Protein AF-A0A0T0M7P6-F1 (afdb_monomer)

Radius of gyration: 22.91 Å; Cα contacts (8 Å, |Δi|>4): 204; chains: 1; bounding box: 50×73×46 Å

Sequence (122 aa):
MKNFKVILILATVITCFALFAFTPVPNNFIDIYKSADYTISSRRESSNSAWIKWVYLTKKLKDKKGRFITVGGKQNLQLWDCDCSSKNYNIKNWIEYGRNGKAILSSQIPIYNQPVIPESVG

Mean predicted aligned error: 12.19 Å

Solvent-accessible surface area (backbone atoms on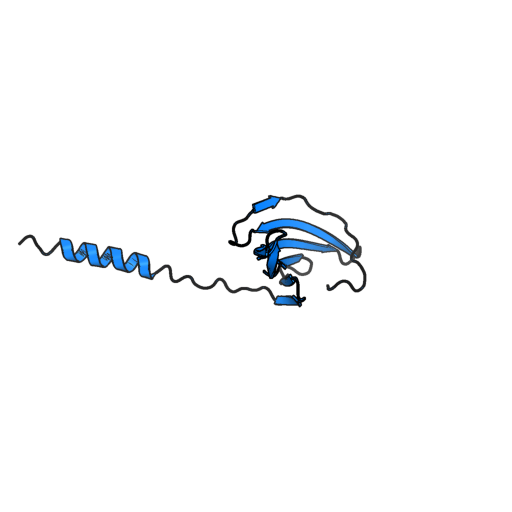ly — not comparable to full-atom values): 7178 Å² total; per-residue (Å²): 144,82,75,73,69,66,60,62,56,56,60,60,59,60,58,65,68,68,69,70,63,80,71,77,74,80,75,74,56,46,79,78,46,77,58,98,56,33,37,35,26,40,28,80,76,53,100,47,30,30,38,40,36,40,39,33,46,69,46,80,45,65,47,101,84,70,47,81,42,80,44,66,32,35,32,38,42,31,34,38,41,47,41,80,90,79,45,25,33,29,32,66,34,39,35,35,24,38,65,85,70,46,76,77,44,79,43,74,72,57,49,67,76,40,72,63,60,84,91,54,96,124

Foldseek 3Di:
DPPPVVVVVVVVVVVVVVPPPPPPPPPQWAFQDDDPFWTWTWHDPDPFKIKIKIFGDWDWDQDPVRDTDIDGQKMKIWIKGADPVLQFIKTQWIFIADNVRHTPDTDRPMRPGHHDDPPDRD

pLDDT: mean 78.14, std 17.49, range [44.38, 96.12]

Nearest PDB structures (foldseek):
  1n5b-assembly1_A  TM=3.816E-01  e=2.111E+00  Yersinia enterocolitica
  3epu-assembly1_A  TM=4.451E-01  e=2.614E+00  Salmonella enterica subsp. enterica serovar Typhimurium

Structure (mmCIF, N/CA/C/O backbone):
data_AF-A0A0T0M7P6-F1
#
_entry.id   AF-A0A0T0M7P6-F1
#
loop_
_atom_site.group_PDB
_atom_site.id
_atom_site.type_symbol
_atom_site.label_atom_id
_atom_site.label_alt_id
_atom_site.label_comp_id
_atom_site.label_asym_id
_atom_site.label_entity_id
_atom_site.label_seq_id
_atom_site.pdbx_PDB_ins_code
_atom_site.Cartn_x
_atom_site.Cartn_y
_atom_site.Cartn_z
_atom_site.occupancy
_atom_site.B_iso_or_equiv
_atom_site.auth_seq_id
_atom_site.auth_comp_id
_atom_site.auth_asym_id
_atom_site.auth_atom_id
_atom_site.pdbx_PDB_model_num
ATOM 1 N N . MET A 1 1 ? -33.331 58.324 -3.190 1.00 48.91 1 MET A N 1
ATOM 2 C CA . MET A 1 1 ? -32.440 57.452 -3.996 1.00 48.91 1 MET A CA 1
ATOM 3 C C . MET A 1 1 ? -31.282 56.911 -3.142 1.00 48.91 1 MET A C 1
ATOM 5 O O . MET A 1 1 ? -30.173 57.415 -3.244 1.00 48.91 1 MET A O 1
ATOM 9 N N . LYS A 1 2 ? -31.511 55.926 -2.255 1.00 51.31 2 LYS A N 1
ATOM 10 C CA . LYS A 1 2 ? -30.438 55.322 -1.422 1.00 51.31 2 LYS A CA 1
ATOM 11 C C . LYS A 1 2 ? -30.459 53.783 -1.337 1.00 51.31 2 LYS A C 1
ATOM 13 O O . LYS A 1 2 ? -29.516 53.208 -0.813 1.00 51.31 2 LYS A O 1
ATOM 18 N N . ASN A 1 3 ? -31.444 53.105 -1.937 1.00 51.09 3 ASN A N 1
ATOM 19 C CA . ASN A 1 3 ? -31.671 51.668 -1.696 1.00 51.09 3 ASN A CA 1
ATOM 20 C C . ASN A 1 3 ? -31.227 50.742 -2.845 1.00 51.09 3 ASN A C 1
ATOM 22 O O . ASN A 1 3 ? -31.376 49.532 -2.741 1.00 51.09 3 ASN A O 1
ATOM 26 N N . PHE A 1 4 ? -30.663 51.279 -3.934 1.00 47.00 4 PHE A N 1
ATOM 27 C CA . PHE A 1 4 ? -30.349 50.480 -5.130 1.00 47.00 4 PHE A CA 1
ATOM 28 C C . PHE A 1 4 ? -28.934 49.869 -5.131 1.00 47.00 4 PHE A C 1
ATOM 30 O O . PHE A 1 4 ? -28.683 48.898 -5.835 1.00 47.00 4 PHE A O 1
ATOM 37 N N . LYS A 1 5 ? -27.999 50.393 -4.322 1.00 46.38 5 LYS A N 1
ATOM 38 C CA . LYS A 1 5 ? -26.604 49.905 -4.294 1.00 46.38 5 LYS A CA 1
ATOM 39 C C . LYS A 1 5 ? -26.393 48.648 -3.440 1.00 46.38 5 LYS A C 1
ATOM 41 O O . LYS A 1 5 ? -25.443 47.917 -3.683 1.00 46.38 5 LYS A O 1
ATOM 46 N N . VAL A 1 6 ? -27.267 48.380 -2.468 1.00 50.56 6 VAL A N 1
ATOM 47 C CA . VAL A 1 6 ? -27.094 47.256 -1.523 1.00 50.56 6 VAL A CA 1
ATOM 48 C C . VAL A 1 6 ? -27.476 45.912 -2.158 1.00 50.56 6 VAL A C 1
ATOM 50 O O . VAL A 1 6 ? -26.867 44.890 -1.860 1.00 50.56 6 VAL A O 1
ATOM 53 N N . ILE A 1 7 ? -28.421 45.912 -3.102 1.00 50.19 7 ILE A N 1
ATOM 54 C CA . ILE A 1 7 ? -28.922 44.688 -3.750 1.00 50.19 7 ILE A CA 1
ATOM 55 C C . ILE A 1 7 ? -27.893 44.109 -4.737 1.00 50.19 7 ILE A C 1
ATOM 57 O O . ILE A 1 7 ? -27.760 42.893 -4.849 1.00 50.19 7 ILE A O 1
ATOM 61 N N . LEU A 1 8 ? -27.100 44.963 -5.396 1.00 44.44 8 LEU A N 1
ATOM 62 C CA . LEU A 1 8 ? -26.117 44.519 -6.391 1.00 44.44 8 LEU A CA 1
ATOM 63 C C . LEU A 1 8 ? -24.912 43.785 -5.770 1.00 44.44 8 LEU A C 1
ATOM 65 O O . LEU A 1 8 ? -24.303 42.948 -6.427 1.00 44.44 8 LEU A O 1
ATOM 69 N N . ILE A 1 9 ? -24.579 44.080 -4.507 1.00 51.38 9 ILE A N 1
ATOM 70 C CA . ILE A 1 9 ? -23.443 43.465 -3.799 1.00 51.38 9 ILE A CA 1
ATOM 71 C C . ILE A 1 9 ? -23.826 42.083 -3.245 1.00 51.38 9 ILE A C 1
ATOM 73 O O . ILE A 1 9 ? -22.993 41.181 -3.209 1.00 51.38 9 ILE A O 1
ATOM 77 N N . LEU A 1 10 ? -25.094 41.864 -2.875 1.00 45.69 10 LEU A N 1
ATOM 78 C CA . LEU A 1 10 ? -25.545 40.532 -2.452 1.00 45.69 10 LEU A CA 1
ATOM 79 C C . LEU A 1 10 ? -25.528 39.521 -3.611 1.00 45.69 10 LEU A C 1
ATOM 81 O O . LEU A 1 10 ? -25.198 38.356 -3.403 1.00 45.69 10 LEU A O 1
ATOM 85 N N . ALA A 1 11 ? -25.835 39.962 -4.835 1.00 50.53 11 ALA A N 1
ATOM 86 C CA . ALA A 1 11 ? -25.871 39.089 -6.007 1.00 50.53 11 ALA A CA 1
ATOM 87 C C . ALA A 1 11 ? -24.476 38.621 -6.471 1.00 50.53 11 ALA A C 1
ATOM 89 O O . ALA A 1 11 ? -24.353 37.525 -7.013 1.00 50.53 11 ALA A O 1
ATOM 90 N N . THR A 1 12 ? -23.418 39.404 -6.234 1.00 49.00 12 THR A N 1
ATOM 91 C CA . THR A 1 12 ? -22.039 39.042 -6.614 1.00 49.00 12 THR A CA 1
ATOM 92 C C . THR A 1 12 ? -21.333 38.148 -5.597 1.00 49.00 12 THR A C 1
ATOM 94 O O . THR A 1 12 ? -20.431 37.402 -5.968 1.00 49.00 12 THR A O 1
ATOM 97 N N . VAL A 1 13 ? -21.746 38.159 -4.326 1.00 47.38 13 VAL A N 1
ATOM 98 C CA . VAL A 1 13 ? -21.160 37.272 -3.302 1.00 47.38 13 VAL A CA 1
ATOM 99 C C . VAL A 1 13 ? -21.744 35.855 -3.382 1.00 47.38 13 VAL A C 1
ATOM 101 O O . VAL A 1 13 ? -21.034 34.879 -3.140 1.00 47.38 13 VAL A O 1
ATOM 104 N N . ILE A 1 14 ? -23.009 35.713 -3.791 1.00 48.78 14 ILE A N 1
ATOM 105 C CA . ILE A 1 14 ? -23.685 34.406 -3.879 1.00 48.78 14 ILE A CA 1
ATOM 106 C C . ILE A 1 14 ? -23.188 33.576 -5.078 1.00 48.78 14 ILE A C 1
ATOM 108 O O . ILE A 1 14 ? -23.151 32.349 -5.005 1.00 48.78 14 ILE A O 1
ATOM 112 N N . THR A 1 15 ? -22.721 34.207 -6.157 1.00 48.84 15 THR A N 1
ATOM 113 C CA . THR A 1 15 ? -22.218 33.493 -7.345 1.00 48.84 15 THR A CA 1
ATOM 114 C C . THR A 1 15 ? -20.786 32.974 -7.206 1.00 48.84 15 THR A C 1
ATOM 116 O O . THR A 1 15 ? -20.404 32.065 -7.939 1.00 48.84 15 THR A O 1
ATOM 119 N N . CYS A 1 16 ? -20.004 33.462 -6.236 1.00 44.38 16 CYS A N 1
ATOM 120 C CA . CYS A 1 16 ? -18.639 32.970 -6.019 1.00 44.38 16 CYS A CA 1
ATOM 121 C C . CYS A 1 16 ? -18.608 31.613 -5.282 1.00 44.38 16 CYS A C 1
ATOM 123 O O . CYS A 1 16 ? -17.696 30.812 -5.479 1.00 44.38 16 CYS A O 1
ATOM 125 N N . PHE A 1 17 ? -19.640 31.298 -4.489 1.00 48.53 17 PHE A N 1
ATOM 126 C CA . PHE A 1 17 ? -19.743 30.013 -3.782 1.00 48.53 17 PHE A CA 1
ATOM 127 C C . PHE A 1 17 ? -20.294 28.864 -4.639 1.00 48.53 17 PHE A C 1
ATOM 129 O O . PHE A 1 17 ? -20.085 27.702 -4.298 1.00 48.53 17 PHE A O 1
ATOM 136 N N . ALA A 1 18 ? -20.956 29.158 -5.761 1.00 48.94 18 ALA A N 1
ATOM 137 C CA . ALA A 1 18 ? -21.540 28.136 -6.635 1.00 48.94 18 ALA A CA 1
ATOM 138 C C . ALA A 1 18 ? -20.546 27.531 -7.648 1.00 48.94 18 ALA A C 1
ATOM 140 O O . ALA A 1 18 ? -20.868 26.535 -8.292 1.00 48.94 18 ALA A O 1
ATOM 141 N N . LEU A 1 19 ? -19.344 28.105 -7.797 1.00 47.59 19 LEU A N 1
ATOM 142 C CA . LEU A 1 19 ? -18.358 27.667 -8.798 1.00 47.59 19 LEU A CA 1
ATOM 143 C C . LEU A 1 19 ? -17.278 26.722 -8.265 1.00 47.59 19 LEU A C 1
ATOM 145 O O . LEU A 1 19 ? -16.572 26.109 -9.060 1.00 47.59 19 LEU A O 1
ATOM 149 N N . PHE A 1 20 ? -17.206 26.494 -6.953 1.00 50.22 20 PHE A N 1
ATOM 150 C CA . PHE A 1 20 ? -16.486 25.337 -6.413 1.00 50.22 20 PHE A CA 1
ATOM 151 C C . PHE A 1 20 ? -17.406 24.114 -6.398 1.00 50.22 20 PHE A C 1
ATOM 153 O O . PHE A 1 20 ? -17.584 23.442 -5.383 1.00 50.22 20 PHE A O 1
ATOM 160 N N . ALA A 1 21 ? -18.008 23.816 -7.551 1.00 50.06 21 ALA A N 1
ATOM 161 C CA . ALA A 1 21 ? -18.452 22.463 -7.815 1.00 50.06 21 ALA A CA 1
ATOM 162 C C . ALA A 1 21 ? -17.196 21.592 -7.716 1.00 50.06 21 ALA A C 1
ATOM 164 O O . ALA A 1 21 ? -16.281 21.719 -8.529 1.00 50.06 21 ALA A O 1
ATOM 165 N N . PHE A 1 22 ? -17.123 20.778 -6.662 1.00 50.31 22 PHE A N 1
ATOM 166 C CA . PHE A 1 22 ? -16.126 19.731 -6.501 1.00 50.31 22 PHE A CA 1
ATOM 167 C C . PHE A 1 22 ? -16.238 18.818 -7.718 1.00 50.31 22 PHE A C 1
ATOM 169 O O . PHE A 1 22 ? -17.031 17.877 -7.718 1.00 50.31 22 PHE A O 1
ATOM 176 N N . THR A 1 23 ? -15.492 19.111 -8.782 1.00 49.78 23 THR A N 1
ATOM 177 C CA . THR A 1 23 ? -15.318 18.148 -9.855 1.00 49.78 23 THR A CA 1
ATOM 178 C C . THR A 1 23 ? -14.658 16.941 -9.194 1.00 49.78 23 THR A C 1
ATOM 180 O O . THR A 1 23 ? -13.597 17.084 -8.575 1.00 49.78 23 THR A O 1
ATOM 183 N N . PRO A 1 24 ? -15.309 15.764 -9.191 1.00 54.81 24 PRO A N 1
ATOM 184 C CA . PRO A 1 24 ? -14.684 14.583 -8.635 1.00 54.81 24 PRO A CA 1
ATOM 185 C C . PRO A 1 24 ? -13.411 14.359 -9.443 1.00 54.81 24 PRO A C 1
ATOM 187 O O . PRO A 1 24 ? -13.473 14.144 -10.653 1.00 54.81 24 PRO A O 1
ATOM 190 N N . VAL A 1 25 ? -12.253 14.484 -8.791 1.00 57.22 25 VAL A N 1
ATOM 191 C CA . VAL A 1 25 ? -10.972 14.180 -9.428 1.00 57.22 25 VAL A CA 1
ATOM 192 C C . VAL A 1 25 ? -11.084 12.736 -9.917 1.00 57.22 25 VAL A C 1
ATOM 194 O O . VAL A 1 25 ? -11.346 11.859 -9.085 1.00 57.22 25 VAL A O 1
ATOM 197 N N . PRO A 1 26 ? -10.967 12.471 -11.231 1.00 58.94 26 PRO A N 1
ATOM 198 C CA . PRO A 1 26 ? -11.144 11.129 -11.756 1.00 58.94 26 PRO A CA 1
ATOM 199 C C . PRO A 1 26 ? -10.155 10.194 -11.059 1.00 58.94 26 PRO A C 1
ATOM 201 O O . PRO A 1 26 ? -8.938 10.404 -11.065 1.00 58.94 26 PRO A O 1
ATOM 204 N N . ASN A 1 27 ? -10.700 9.192 -10.369 1.00 66.50 27 ASN A N 1
ATOM 205 C CA . ASN A 1 27 ? -9.903 8.222 -9.642 1.00 66.50 27 ASN A CA 1
ATOM 206 C C . ASN A 1 27 ? -9.340 7.218 -10.651 1.00 66.50 27 ASN A C 1
ATOM 208 O O . ASN A 1 27 ? -9.944 6.185 -10.905 1.00 66.50 27 ASN A O 1
ATOM 212 N N . ASN A 1 28 ? -8.181 7.534 -11.226 1.00 83.50 28 ASN A N 1
ATOM 213 C CA . ASN A 1 28 ? -7.507 6.700 -12.229 1.00 83.50 28 ASN A CA 1
ATOM 214 C C . ASN A 1 28 ? -6.850 5.433 -11.637 1.00 83.50 28 ASN A C 1
ATOM 216 O O . ASN A 1 28 ? -5.958 4.858 -12.256 1.00 83.50 28 ASN A O 1
ATOM 220 N N . PHE A 1 29 ? -7.226 5.030 -10.421 1.00 88.38 29 PHE A N 1
ATOM 221 C CA . PHE A 1 29 ? -6.743 3.806 -9.790 1.00 88.38 29 PHE A CA 1
ATOM 222 C C . PHE A 1 29 ? -7.646 2.627 -10.160 1.00 88.38 29 PHE A C 1
ATOM 224 O O . PHE A 1 29 ? -8.868 2.727 -10.075 1.00 88.38 29 PHE A O 1
ATOM 231 N N . ILE A 1 30 ? -7.030 1.504 -10.516 1.00 89.94 30 ILE A N 1
ATOM 232 C CA . ILE A 1 30 ? -7.692 0.238 -10.835 1.00 89.94 30 ILE A CA 1
ATOM 233 C C . ILE A 1 30 ? -7.458 -0.720 -9.667 1.00 89.94 30 ILE A C 1
ATOM 235 O O . ILE A 1 30 ? -6.316 -0.907 -9.252 1.00 89.94 30 ILE A O 1
ATOM 239 N N . ASP A 1 31 ? -8.513 -1.322 -9.123 1.00 91.19 31 ASP A N 1
ATOM 240 C CA . ASP A 1 31 ? -8.383 -2.330 -8.066 1.00 91.19 31 ASP A CA 1
ATOM 241 C C . ASP A 1 31 ? -7.715 -3.596 -8.622 1.00 91.19 31 ASP A C 1
ATOM 243 O O . ASP A 1 31 ? -8.204 -4.192 -9.580 1.00 91.19 31 ASP A O 1
ATOM 247 N N . ILE A 1 32 ? -6.604 -4.009 -8.009 1.00 90.31 32 ILE A N 1
ATOM 248 C CA . ILE A 1 32 ? -5.840 -5.207 -8.400 1.00 90.31 32 ILE A CA 1
ATOM 249 C C . ILE A 1 32 ? -6.007 -6.354 -7.404 1.00 90.31 32 ILE A C 1
ATOM 251 O O . ILE A 1 32 ? -5.828 -7.517 -7.754 1.00 90.31 32 ILE A O 1
ATOM 255 N N . TYR A 1 33 ? -6.369 -6.043 -6.158 1.00 90.75 33 TYR A N 1
ATOM 256 C CA . TYR A 1 33 ? -6.621 -7.046 -5.133 1.00 90.75 33 TYR A CA 1
ATOM 257 C C . TYR A 1 33 ? -7.610 -6.533 -4.092 1.00 90.75 33 TYR A C 1
ATOM 259 O O . TYR A 1 33 ? -7.571 -5.371 -3.681 1.00 90.75 33 TYR A O 1
ATOM 267 N N . LYS A 1 34 ? -8.477 -7.424 -3.611 1.00 92.06 34 LYS A N 1
ATOM 268 C CA . LYS A 1 34 ? -9.465 -7.108 -2.584 1.00 92.06 34 LYS A CA 1
ATOM 269 C C . LYS A 1 34 ? -9.609 -8.262 -1.605 1.00 92.06 34 LYS A C 1
ATOM 271 O O . LYS A 1 34 ? -9.827 -9.400 -2.005 1.00 92.06 34 LYS A O 1
ATOM 276 N N . SER A 1 35 ? -9.543 -7.941 -0.319 1.00 92.00 35 SER A N 1
ATOM 277 C CA . SER A 1 35 ? -9.795 -8.865 0.784 1.00 92.00 35 SER A CA 1
ATOM 278 C C . SER A 1 35 ? -10.839 -8.294 1.746 1.00 92.00 35 SER A C 1
ATOM 280 O O . SER A 1 35 ? -11.352 -7.186 1.568 1.00 92.00 35 SER A O 1
ATOM 282 N N . ALA A 1 36 ? -11.145 -9.048 2.803 1.00 89.69 36 ALA A N 1
ATOM 283 C CA . ALA A 1 36 ? -12.000 -8.579 3.890 1.00 89.69 36 ALA A CA 1
ATOM 284 C C . ALA A 1 36 ? -11.350 -7.469 4.740 1.00 89.69 36 ALA A C 1
ATOM 286 O O . ALA A 1 36 ? -12.040 -6.827 5.534 1.00 89.69 36 ALA A O 1
ATOM 287 N N . ASP A 1 37 ? -10.036 -7.266 4.630 1.00 90.75 37 ASP A N 1
ATOM 288 C CA . ASP A 1 37 ? -9.264 -6.340 5.466 1.00 90.75 37 ASP A CA 1
ATOM 289 C C . ASP A 1 37 ? -8.777 -5.113 4.705 1.00 90.75 37 ASP A C 1
ATOM 291 O O . ASP A 1 37 ? -8.640 -4.042 5.299 1.00 90.75 37 ASP A O 1
ATOM 295 N N . TYR A 1 38 ? -8.523 -5.238 3.404 1.00 92.25 38 TYR A N 1
ATOM 296 C CA . TYR A 1 38 ? -7.981 -4.148 2.607 1.00 92.25 38 TYR A CA 1
ATOM 297 C C . TYR A 1 38 ? -8.290 -4.288 1.115 1.00 92.25 38 TYR A C 1
ATOM 299 O O . TYR A 1 38 ? -8.669 -5.345 0.612 1.00 92.25 38 TYR A O 1
ATOM 307 N N . THR A 1 39 ? -8.121 -3.187 0.394 1.00 92.94 39 THR A N 1
ATOM 308 C CA . THR A 1 39 ? -8.116 -3.136 -1.072 1.00 92.94 39 THR A CA 1
ATOM 309 C C . THR A 1 39 ? -6.786 -2.557 -1.531 1.00 92.94 39 THR A C 1
ATOM 311 O O . THR A 1 39 ? -6.289 -1.610 -0.917 1.00 92.94 39 THR A O 1
ATOM 314 N N . ILE A 1 40 ? -6.210 -3.145 -2.576 1.00 92.88 40 ILE A N 1
ATOM 315 C CA . ILE A 1 40 ? -5.024 -2.638 -3.259 1.00 92.88 40 ILE A CA 1
ATOM 316 C C . ILE A 1 40 ? -5.459 -2.182 -4.645 1.00 92.88 40 ILE A C 1
ATOM 318 O O . ILE A 1 40 ? -6.051 -2.956 -5.400 1.00 92.88 40 ILE A O 1
ATOM 322 N N . SER A 1 41 ? -5.127 -0.944 -4.979 1.00 93.38 41 SER A N 1
ATOM 323 C CA . SER A 1 41 ? -5.382 -0.362 -6.291 1.00 93.38 41 SER A CA 1
ATOM 324 C C . SER A 1 41 ? -4.081 0.175 -6.880 1.00 93.38 41 SER A C 1
ATOM 326 O O . SER A 1 41 ? -3.226 0.667 -6.142 1.00 93.38 41 SER A O 1
ATOM 328 N N . SER A 1 42 ? -3.933 0.129 -8.200 1.00 92.25 42 SER A N 1
ATOM 329 C CA . SER A 1 42 ? -2.764 0.657 -8.900 1.00 92.25 42 SER A CA 1
ATOM 330 C C . SER A 1 42 ? -3.138 1.752 -9.896 1.00 92.25 42 SER A C 1
ATOM 332 O O . SER A 1 42 ? -4.210 1.734 -10.501 1.00 92.25 42 SER A O 1
ATOM 334 N N . ARG A 1 43 ? -2.244 2.725 -10.073 1.00 92.38 43 ARG A N 1
ATOM 335 C CA . ARG A 1 43 ? -2.288 3.699 -11.167 1.00 92.38 43 ARG A CA 1
ATOM 336 C C . ARG A 1 43 ? -0.923 3.731 -11.828 1.00 92.38 43 ARG A C 1
ATOM 338 O O . ARG A 1 43 ? 0.062 4.099 -11.191 1.00 92.38 43 ARG A O 1
ATOM 345 N N . ARG A 1 44 ? -0.862 3.350 -13.101 1.00 89.69 44 ARG A N 1
ATOM 346 C CA . ARG A 1 44 ? 0.381 3.383 -13.873 1.00 89.69 44 ARG A CA 1
ATOM 347 C C . ARG A 1 44 ? 0.812 4.833 -14.111 1.00 89.69 44 ARG A C 1
ATOM 349 O O . ARG A 1 44 ? -0.008 5.654 -14.507 1.00 89.69 44 ARG A O 1
ATOM 356 N N . GLU A 1 45 ? 2.091 5.116 -13.887 1.00 87.00 45 GLU A N 1
ATOM 357 C CA . GLU A 1 45 ? 2.716 6.410 -14.198 1.00 87.00 45 GLU A CA 1
ATOM 358 C C . GLU A 1 45 ? 3.626 6.305 -15.427 1.00 87.00 45 GLU A C 1
ATOM 360 O O . GLU A 1 45 ? 3.658 7.209 -16.256 1.00 87.00 45 GLU A O 1
ATOM 365 N N . SER A 1 46 ? 4.339 5.184 -15.581 1.00 86.12 46 SER A N 1
ATOM 366 C CA . SER A 1 46 ? 5.190 4.895 -16.742 1.00 86.12 46 SER A CA 1
ATOM 367 C C . SER A 1 46 ? 5.256 3.387 -17.026 1.00 86.12 46 SER A C 1
ATOM 369 O O . SER A 1 46 ? 4.513 2.609 -16.427 1.00 86.12 46 SER A O 1
ATOM 371 N N . SER A 1 47 ? 6.138 2.949 -17.934 1.00 82.19 47 SER A N 1
ATOM 372 C CA . SER A 1 47 ? 6.360 1.520 -18.210 1.00 82.19 47 SER A CA 1
ATOM 373 C C . SER A 1 47 ? 6.847 0.742 -16.985 1.00 82.19 47 SER A C 1
ATOM 375 O O . SER A 1 47 ? 6.518 -0.432 -16.848 1.00 82.19 47 SER A O 1
ATOM 377 N N . ASN A 1 48 ? 7.593 1.407 -16.100 1.00 86.94 48 ASN A N 1
ATOM 378 C CA . ASN A 1 48 ? 8.297 0.775 -14.985 1.00 86.94 48 ASN A CA 1
ATOM 379 C C . ASN A 1 48 ? 7.853 1.322 -13.623 1.00 86.94 48 ASN A C 1
ATOM 381 O O . ASN A 1 48 ? 8.333 0.855 -12.598 1.00 86.94 48 ASN A O 1
ATOM 385 N N . SER A 1 49 ? 6.939 2.297 -13.584 1.00 90.25 49 SER A N 1
ATOM 386 C CA . SER A 1 49 ? 6.505 2.920 -12.334 1.00 90.25 49 SER A CA 1
ATOM 387 C C . SER A 1 49 ? 4.990 3.022 -12.201 1.00 90.25 49 SER A C 1
ATOM 389 O O . SER A 1 49 ? 4.258 3.273 -13.166 1.00 90.25 49 SER A O 1
ATOM 391 N N . ALA A 1 50 ? 4.512 2.836 -10.972 1.00 92.06 50 ALA A N 1
ATOM 392 C CA . ALA A 1 50 ? 3.098 2.908 -10.637 1.00 92.06 50 ALA A CA 1
ATOM 393 C C . ALA A 1 50 ? 2.888 3.377 -9.196 1.00 92.06 50 ALA A C 1
ATOM 395 O O . ALA A 1 50 ? 3.653 3.046 -8.290 1.00 92.06 50 ALA A O 1
ATOM 396 N N . TRP A 1 51 ? 1.800 4.108 -8.972 1.00 93.12 51 TRP A N 1
ATOM 397 C CA . TRP A 1 51 ? 1.288 4.323 -7.628 1.00 93.12 51 TRP A CA 1
ATOM 398 C C . TRP A 1 51 ? 0.503 3.108 -7.170 1.00 93.12 51 T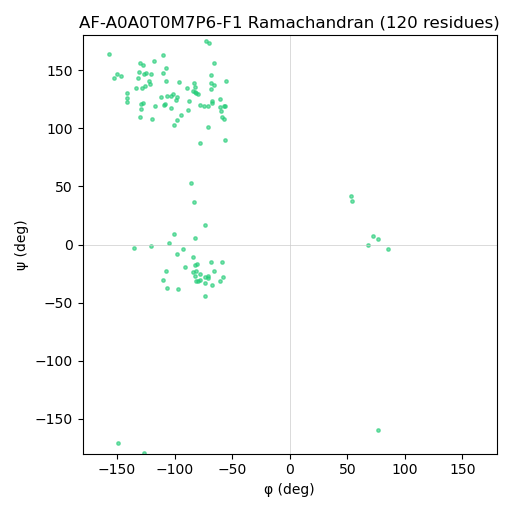RP A C 1
ATOM 400 O O . TRP A 1 51 ? -0.429 2.681 -7.848 1.00 93.12 51 TRP A O 1
ATOM 410 N N . ILE A 1 52 ? 0.830 2.616 -5.984 1.00 92.69 52 ILE A N 1
ATOM 411 C CA . ILE A 1 52 ? 0.116 1.555 -5.290 1.00 92.69 52 ILE A CA 1
ATOM 412 C C . ILE A 1 52 ? -0.599 2.172 -4.095 1.00 92.69 52 ILE A C 1
ATOM 414 O O . ILE A 1 52 ? 0.020 2.769 -3.211 1.00 92.69 52 ILE A O 1
ATOM 418 N N . LYS A 1 53 ? -1.921 2.039 -4.076 1.00 93.50 53 LYS A N 1
ATOM 419 C CA . LYS A 1 53 ? -2.787 2.527 -3.011 1.00 93.50 53 LYS A CA 1
ATOM 420 C C . LYS A 1 53 ? -3.326 1.351 -2.212 1.00 93.50 53 LYS A C 1
ATOM 422 O O . LYS A 1 53 ? -4.047 0.520 -2.749 1.00 93.50 53 LYS A O 1
ATOM 427 N N . TRP A 1 54 ? -3.046 1.335 -0.917 1.00 93.38 54 TRP A N 1
ATOM 428 C CA . TRP A 1 54 ? -3.649 0.415 0.038 1.00 93.38 54 TRP A CA 1
ATOM 429 C C . TRP A 1 54 ? -4.736 1.138 0.821 1.00 93.38 54 TRP A C 1
ATOM 431 O O . TRP A 1 54 ? -4.502 2.204 1.390 1.00 93.38 54 TRP A O 1
ATOM 441 N N . VAL A 1 55 ? -5.923 0.550 0.891 1.00 93.25 55 VAL A N 1
ATOM 442 C CA . VAL A 1 55 ? -7.039 1.052 1.695 1.00 93.25 55 VAL A CA 1
ATOM 443 C C . VAL A 1 55 ? -7.405 -0.009 2.715 1.00 93.25 55 VAL A C 1
ATOM 445 O O . VAL A 1 55 ? -7.982 -1.031 2.358 1.00 93.25 55 VAL A O 1
ATOM 448 N N . TYR A 1 56 ? -7.093 0.232 3.988 1.00 93.38 56 TYR A N 1
ATOM 449 C CA . TYR A 1 56 ? -7.483 -0.664 5.074 1.00 93.38 56 TYR A CA 1
ATOM 450 C C . TYR A 1 56 ? -8.956 -0.440 5.402 1.00 93.38 56 TYR A C 1
ATOM 452 O O . TYR A 1 56 ? -9.357 0.662 5.787 1.00 93.38 56 TYR A O 1
ATOM 460 N N . LEU A 1 57 ? -9.777 -1.476 5.266 1.00 92.81 57 LEU A N 1
ATOM 461 C CA . LEU A 1 57 ? -11.214 -1.377 5.468 1.00 92.81 57 LEU A CA 1
ATOM 462 C C . LEU A 1 57 ? -11.542 -1.118 6.939 1.00 92.81 57 LEU A C 1
ATOM 464 O O . LEU A 1 57 ? -10.857 -1.555 7.865 1.00 92.81 57 LEU A O 1
ATOM 468 N N . THR A 1 58 ? -12.602 -0.348 7.155 1.00 92.62 58 THR A N 1
ATOM 469 C CA . THR A 1 58 ? -13.042 0.006 8.501 1.00 92.62 58 THR A CA 1
ATOM 470 C C . THR A 1 58 ? -13.884 -1.123 9.088 1.00 92.62 58 THR A C 1
ATOM 472 O O . THR A 1 58 ? -14.824 -1.586 8.447 1.00 92.62 58 THR A O 1
ATOM 475 N N . LYS A 1 59 ? -13.587 -1.538 10.324 1.00 91.69 59 LYS A N 1
ATOM 476 C CA . LYS A 1 59 ? -14.336 -2.579 11.044 1.00 91.69 59 LYS A CA 1
ATOM 477 C C . LYS A 1 59 ? -14.780 -2.079 12.413 1.00 91.69 59 LYS A C 1
ATOM 479 O O . LYS A 1 59 ? -14.079 -1.298 13.056 1.00 91.69 59 LYS A O 1
ATOM 484 N N . LYS A 1 60 ? -15.945 -2.541 12.868 1.00 92.56 60 LYS A N 1
ATOM 485 C CA . LYS A 1 60 ? -16.435 -2.306 14.231 1.00 92.56 60 LYS A CA 1
ATOM 486 C C . LYS A 1 60 ? -16.146 -3.538 15.078 1.00 92.56 60 LYS A C 1
ATOM 488 O O . LYS A 1 60 ? -16.569 -4.631 14.722 1.00 92.56 60 LYS A O 1
ATOM 493 N N . LEU A 1 61 ? -15.440 -3.355 16.187 1.00 93.31 61 LEU A N 1
ATOM 494 C CA . LEU A 1 61 ? -15.091 -4.416 17.134 1.00 93.31 61 LEU A CA 1
ATOM 495 C C . LEU A 1 61 ? -15.509 -3.986 18.539 1.00 93.31 61 LEU A C 1
ATOM 497 O O . LEU A 1 61 ? -15.587 -2.790 18.813 1.00 93.31 61 LEU A O 1
ATOM 501 N N . LYS A 1 62 ? -15.777 -4.935 19.437 1.00 95.56 62 LYS A N 1
ATOM 502 C CA . LYS A 1 62 ? -15.974 -4.618 20.857 1.00 95.56 62 LYS A CA 1
ATOM 503 C C . LYS A 1 62 ? -14.620 -4.539 21.557 1.00 95.56 62 LYS A C 1
ATOM 505 O O . LYS A 1 62 ? -13.784 -5.420 21.379 1.00 95.56 62 LYS A O 1
ATOM 510 N N . ASP A 1 63 ? -14.402 -3.488 22.341 1.00 94.25 63 ASP A N 1
ATOM 511 C CA . ASP A 1 63 ? -13.254 -3.411 23.242 1.00 94.25 63 ASP A CA 1
ATOM 512 C C . ASP A 1 63 ? -13.431 -4.359 24.444 1.00 94.25 63 ASP A C 1
ATOM 514 O O . ASP A 1 63 ? -14.488 -4.963 24.643 1.00 94.25 63 ASP A O 1
ATOM 518 N N . LYS A 1 64 ? -12.401 -4.464 25.294 1.00 94.69 64 LYS A N 1
ATOM 519 C CA . LYS A 1 64 ? -12.452 -5.270 26.529 1.00 94.69 64 LYS A CA 1
ATOM 520 C C . LYS A 1 64 ? -13.565 -4.840 27.503 1.00 94.69 64 LYS A C 1
ATOM 522 O O . LYS A 1 64 ? -13.875 -5.582 28.424 1.00 94.69 64 LYS A O 1
ATOM 527 N N . LYS A 1 65 ? -14.152 -3.651 27.319 1.00 95.88 65 LYS A N 1
ATOM 528 C CA . LYS A 1 65 ? -15.256 -3.095 28.117 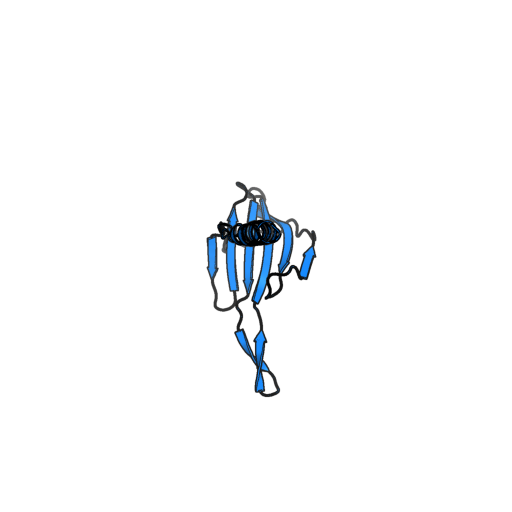1.00 95.88 65 LYS A CA 1
ATOM 529 C C . LYS A 1 65 ? -16.616 -3.260 27.417 1.00 95.88 65 LYS A C 1
ATOM 531 O O . LYS A 1 65 ? -17.601 -2.678 27.860 1.00 95.88 65 LYS A O 1
ATOM 536 N N . GLY A 1 66 ? -16.681 -4.009 26.313 1.00 95.31 66 GLY A N 1
ATOM 537 C CA . GLY A 1 66 ? -17.903 -4.258 25.546 1.00 95.31 66 GLY A CA 1
ATOM 538 C C . GLY A 1 66 ? -18.366 -3.093 24.663 1.00 95.31 66 GLY A C 1
ATOM 539 O O . GLY A 1 66 ? -19.419 -3.202 24.033 1.00 95.31 66 GLY A O 1
ATOM 540 N N . ARG A 1 67 ? -17.603 -1.995 24.576 1.00 96.12 67 ARG A N 1
ATOM 541 C CA . ARG A 1 67 ? -17.947 -0.815 23.768 1.00 96.12 67 ARG A CA 1
ATOM 542 C C . ARG A 1 67 ? -17.526 -1.031 22.323 1.00 96.12 67 ARG A C 1
ATOM 544 O O . ARG A 1 67 ? -16.429 -1.520 22.063 1.00 96.12 67 ARG A O 1
ATOM 551 N N . PHE A 1 68 ? -18.360 -0.617 21.372 1.00 95.44 68 PHE A N 1
ATOM 552 C CA . PHE A 1 68 ? -17.982 -0.654 19.962 1.00 95.44 68 PHE A CA 1
ATOM 553 C C . PHE A 1 68 ? -16.925 0.409 19.655 1.00 95.44 68 PHE A C 1
ATOM 555 O O . PHE A 1 68 ? -17.170 1.606 19.784 1.00 95.44 68 PHE A O 1
ATOM 562 N N . ILE A 1 69 ? -15.764 -0.042 19.197 1.00 92.50 69 ILE A N 1
ATOM 563 C CA . ILE A 1 69 ? -14.695 0.787 18.656 1.00 92.50 69 ILE A CA 1
ATOM 564 C C . ILE A 1 69 ? -14.586 0.557 17.155 1.00 92.50 69 ILE A C 1
ATOM 566 O O . ILE A 1 69 ? -14.849 -0.530 16.642 1.00 92.50 69 ILE A O 1
ATOM 570 N N . THR A 1 70 ? -14.197 1.604 16.438 1.00 90.25 70 THR A N 1
ATOM 571 C CA . THR A 1 70 ? -13.989 1.528 14.994 1.00 90.25 70 THR A CA 1
ATOM 572 C C . THR A 1 70 ? -12.494 1.472 14.714 1.00 90.25 70 THR A C 1
ATOM 574 O O . THR A 1 70 ? -11.781 2.433 15.010 1.00 90.25 70 THR A O 1
ATOM 577 N N . VAL A 1 71 ? -12.025 0.382 14.114 1.00 88.81 71 VAL A N 1
ATOM 578 C CA . VAL A 1 71 ? -10.623 0.153 13.727 1.00 88.81 71 VAL A CA 1
ATOM 579 C C . VAL A 1 71 ? -10.465 0.193 12.204 1.00 88.81 71 VAL A C 1
ATOM 581 O O . VAL A 1 71 ? -11.452 0.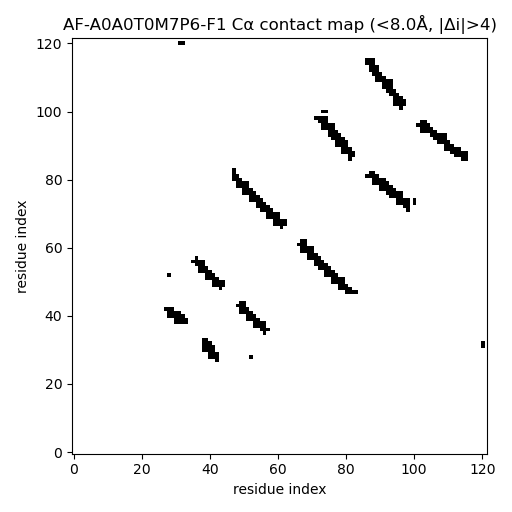119 11.475 1.00 88.81 71 VAL A O 1
ATOM 584 N N . GLY A 1 72 ? -9.234 0.348 11.712 1.00 87.38 72 GLY A N 1
ATOM 585 C CA . GLY A 1 72 ? -8.953 0.446 10.274 1.00 87.38 72 GLY A CA 1
ATOM 586 C C . GLY A 1 72 ? -9.302 1.814 9.675 1.00 87.38 72 GLY A C 1
ATOM 587 O O . GLY A 1 72 ? -9.392 2.818 10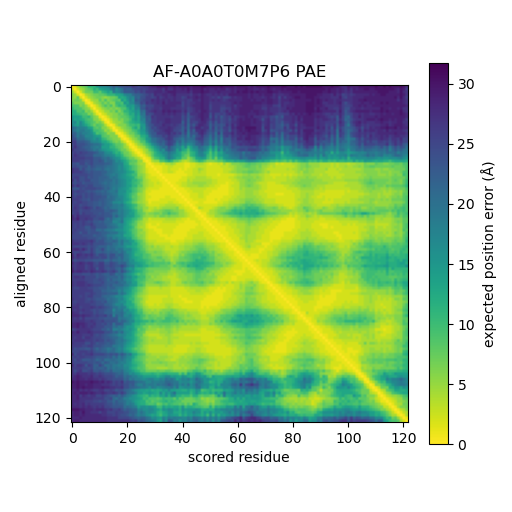.390 1.00 87.38 72 GLY A O 1
ATOM 588 N N . GLY A 1 73 ? -9.478 1.871 8.357 1.00 88.50 73 GLY A N 1
ATOM 589 C CA . GLY A 1 73 ? -9.763 3.097 7.602 1.00 88.50 73 GLY A CA 1
ATOM 590 C C . GLY A 1 73 ? -8.530 3.909 7.202 1.00 88.50 73 GLY A C 1
ATOM 591 O O . GLY A 1 73 ? -8.670 4.909 6.507 1.00 88.50 73 GLY A O 1
ATOM 592 N N . LYS A 1 74 ? -7.330 3.504 7.628 1.00 92.00 74 LYS A N 1
ATOM 593 C CA . LYS A 1 74 ? -6.075 4.106 7.165 1.00 92.00 74 LYS A CA 1
ATOM 594 C C . LYS A 1 74 ? -5.867 3.832 5.677 1.00 92.00 74 LYS A C 1
ATOM 596 O O . LYS A 1 74 ? -6.377 2.844 5.147 1.00 92.00 74 LYS A O 1
ATOM 601 N N . GLN A 1 75 ? -5.086 4.680 5.023 1.00 93.38 75 GLN A N 1
ATOM 602 C CA . GLN A 1 75 ? -4.687 4.475 3.635 1.00 93.38 75 GLN A CA 1
ATOM 603 C C . GLN A 1 75 ? -3.182 4.651 3.503 1.00 93.38 75 GLN A C 1
ATOM 605 O O . GLN A 1 75 ? -2.577 5.440 4.224 1.00 93.38 75 GLN A O 1
ATOM 610 N N . ASN A 1 76 ? -2.592 3.921 2.573 1.00 91.94 76 ASN A N 1
ATOM 611 C CA . ASN A 1 76 ? -1.188 4.024 2.234 1.00 91.94 76 ASN A CA 1
ATOM 612 C C . ASN A 1 76 ? -1.059 4.280 0.739 1.00 91.94 76 ASN A C 1
ATOM 614 O O . ASN A 1 76 ? -1.756 3.642 -0.047 1.00 91.94 76 ASN A O 1
ATOM 618 N N . LEU A 1 77 ? -0.192 5.202 0.353 1.00 92.12 77 LEU A N 1
ATOM 619 C CA . LEU A 1 77 ? 0.080 5.513 -1.036 1.00 92.12 77 LEU A CA 1
ATOM 620 C C . LEU A 1 77 ? 1.584 5.445 -1.278 1.00 92.12 77 LEU A C 1
ATOM 622 O O . LEU A 1 77 ? 2.352 6.160 -0.636 1.00 92.12 77 LEU A O 1
ATOM 626 N N . GLN A 1 78 ? 1.989 4.586 -2.208 1.00 92.31 78 GLN A N 1
ATOM 627 C CA . GLN A 1 78 ? 3.389 4.271 -2.465 1.00 92.31 78 GLN A CA 1
ATOM 628 C C . GLN A 1 78 ? 3.703 4.436 -3.941 1.00 92.31 78 GLN A C 1
ATOM 630 O O . GLN A 1 78 ? 2.948 3.946 -4.774 1.00 92.31 78 GLN A O 1
ATOM 635 N N . LEU A 1 79 ? 4.819 5.079 -4.275 1.00 91.62 79 LEU A N 1
ATOM 636 C CA . LEU A 1 79 ? 5.317 5.108 -5.650 1.00 91.62 79 LEU A CA 1
ATOM 637 C C . LEU A 1 79 ? 6.329 3.984 -5.827 1.00 91.62 79 LEU A C 1
ATOM 639 O O . LEU A 1 79 ? 7.409 4.041 -5.240 1.00 91.62 79 LEU A O 1
ATOM 643 N N . TRP A 1 80 ? 5.966 2.981 -6.616 1.00 90.50 80 TRP A N 1
ATOM 644 C CA . TRP A 1 80 ? 6.815 1.840 -6.929 1.00 90.50 80 TRP A CA 1
ATOM 645 C C . TRP A 1 80 ? 7.525 2.081 -8.257 1.00 90.50 80 TRP A C 1
ATOM 647 O O . TRP A 1 80 ? 6.932 2.607 -9.199 1.00 90.50 80 TRP A O 1
ATOM 657 N N . ASP A 1 81 ? 8.794 1.701 -8.306 1.00 91.00 81 ASP A N 1
ATOM 658 C CA . ASP A 1 81 ? 9.669 1.754 -9.471 1.00 91.00 81 ASP A CA 1
ATOM 659 C C . ASP A 1 81 ? 10.333 0.382 -9.625 1.00 91.00 81 ASP A C 1
ATOM 661 O O . ASP A 1 81 ? 11.128 -0.030 -8.776 1.00 91.00 81 ASP A O 1
ATOM 665 N N . CYS A 1 82 ? 9.933 -0.350 -10.657 1.00 87.31 82 CYS A N 1
ATOM 666 C CA . CYS A 1 82 ? 10.270 -1.747 -10.885 1.00 87.31 82 CYS A CA 1
ATOM 667 C C . CYS A 1 82 ? 11.359 -1.864 -11.953 1.00 87.31 82 CYS A C 1
ATOM 669 O O . CYS A 1 82 ? 11.211 -1.369 -13.070 1.00 87.31 82 CYS A O 1
ATOM 671 N N . ASP A 1 83 ? 12.425 -2.590 -11.637 1.00 85.56 83 ASP A N 1
ATOM 672 C CA . ASP A 1 83 ? 13.439 -2.997 -12.599 1.00 85.56 83 ASP A CA 1
ATOM 673 C C . ASP A 1 83 ? 13.203 -4.453 -13.013 1.00 85.56 83 ASP A C 1
ATOM 675 O O . ASP A 1 83 ? 13.532 -5.406 -12.301 1.00 85.56 83 ASP A O 1
ATOM 679 N N . CYS A 1 84 ? 12.636 -4.623 -14.206 1.00 79.44 84 CYS A N 1
ATOM 680 C CA . CYS A 1 84 ? 12.342 -5.933 -14.779 1.00 79.44 84 CYS A CA 1
ATOM 681 C C . CYS A 1 84 ? 13.604 -6.750 -15.100 1.00 79.44 84 CYS A C 1
ATOM 683 O O . CYS A 1 84 ? 13.515 -7.974 -15.183 1.00 79.44 84 CYS A O 1
ATOM 685 N N . SER A 1 85 ? 14.763 -6.105 -15.284 1.00 84.69 85 SER A N 1
ATOM 686 C CA . SER A 1 85 ? 16.011 -6.803 -15.616 1.00 84.69 85 SER A CA 1
ATOM 687 C C . SER A 1 85 ? 16.580 -7.541 -14.405 1.00 84.69 85 SER A C 1
ATOM 689 O O . SER A 1 85 ? 16.941 -8.714 -14.503 1.00 84.69 85 SER A O 1
ATOM 691 N N . SER A 1 86 ? 16.582 -6.881 -13.245 1.00 82.88 86 SER A N 1
ATOM 692 C CA . SER A 1 86 ? 17.062 -7.439 -11.980 1.00 82.88 86 SER A CA 1
ATOM 693 C C . SER A 1 86 ? 15.961 -8.090 -11.135 1.00 82.88 86 SER A C 1
ATOM 695 O O . SER A 1 86 ? 16.266 -8.691 -10.108 1.00 82.88 86 SER A O 1
ATOM 697 N N . LYS A 1 87 ? 14.694 -8.022 -11.578 1.00 83.62 87 LYS A N 1
ATOM 698 C CA . LYS A 1 87 ? 13.499 -8.495 -10.849 1.00 83.62 87 LYS A CA 1
ATOM 699 C C . LYS A 1 87 ? 13.385 -7.888 -9.449 1.00 83.62 87 LYS A C 1
ATOM 701 O O . LYS A 1 87 ? 12.955 -8.552 -8.505 1.00 83.62 87 LYS A O 1
ATOM 706 N N . ASN A 1 88 ? 13.753 -6.617 -9.333 1.00 86.88 88 ASN A N 1
ATOM 707 C CA . ASN A 1 88 ? 13.702 -5.867 -8.087 1.00 86.88 88 ASN A CA 1
ATOM 708 C C . ASN A 1 88 ? 12.752 -4.680 -8.211 1.00 86.88 88 ASN A C 1
ATOM 710 O O . ASN A 1 88 ? 12.487 -4.180 -9.304 1.00 86.88 88 ASN A O 1
ATOM 714 N N . TYR A 1 89 ? 12.266 -4.193 -7.077 1.00 88.00 89 TYR A N 1
ATOM 715 C CA . TYR A 1 89 ? 11.499 -2.958 -7.013 1.00 88.00 89 TYR A CA 1
ATOM 716 C C . TYR A 1 89 ? 12.035 -2.018 -5.936 1.00 88.00 89 TYR A C 1
ATOM 718 O O . TYR A 1 89 ? 12.679 -2.416 -4.960 1.00 88.00 89 TYR A O 1
ATOM 726 N N . ASN A 1 90 ? 11.747 -0.737 -6.136 1.00 89.06 90 ASN A N 1
ATOM 727 C CA . ASN A 1 90 ? 12.037 0.341 -5.211 1.00 89.06 90 ASN A CA 1
ATOM 728 C C . ASN A 1 90 ? 10.738 1.063 -4.854 1.00 89.06 90 ASN A C 1
ATOM 730 O O . ASN A 1 90 ? 9.920 1.342 -5.728 1.00 89.06 90 ASN A O 1
ATOM 734 N N . ILE A 1 91 ? 10.577 1.450 -3.594 1.00 89.56 91 ILE A N 1
ATOM 735 C CA . ILE A 1 91 ? 9.532 2.373 -3.159 1.00 89.56 91 ILE A CA 1
ATOM 736 C C . ILE A 1 91 ? 10.165 3.757 -3.053 1.00 89.56 91 ILE A C 1
ATOM 738 O O . ILE A 1 91 ? 10.954 4.016 -2.149 1.00 89.56 91 ILE A O 1
ATOM 742 N N . LYS A 1 92 ? 9.841 4.642 -3.997 1.00 88.75 92 LYS A N 1
ATOM 743 C CA . LYS A 1 92 ? 10.401 6.001 -4.095 1.00 88.75 92 LYS A CA 1
ATOM 744 C C . LYS A 1 92 ? 9.699 7.002 -3.185 1.00 88.75 92 LYS A C 1
ATOM 746 O O . LYS A 1 92 ? 10.288 8.010 -2.808 1.00 88.75 92 LYS A O 1
ATOM 751 N N . ASN A 1 93 ? 8.429 6.760 -2.875 1.00 88.25 93 ASN A N 1
ATOM 752 C CA . ASN A 1 93 ? 7.626 7.640 -2.036 1.00 88.25 93 ASN A CA 1
ATOM 753 C C . ASN A 1 93 ? 6.637 6.813 -1.219 1.00 88.25 93 ASN A C 1
ATOM 755 O O . ASN A 1 93 ? 6.127 5.810 -1.718 1.00 88.25 93 ASN A O 1
ATOM 759 N N . TRP A 1 94 ? 6.365 7.253 0.006 1.00 89.81 94 TRP A N 1
ATOM 760 C CA . TRP A 1 94 ? 5.430 6.631 0.929 1.00 89.81 94 TRP A CA 1
ATOM 761 C C . TRP A 1 94 ? 4.660 7.703 1.695 1.00 89.81 94 TRP A C 1
ATOM 763 O O . TRP A 1 94 ? 5.231 8.532 2.413 1.00 89.81 94 TRP A O 1
ATOM 773 N N . ILE A 1 95 ? 3.335 7.650 1.591 1.00 91.00 95 ILE A N 1
ATOM 774 C CA . ILE A 1 95 ? 2.435 8.553 2.301 1.00 91.00 95 ILE A CA 1
ATOM 775 C C . ILE A 1 95 ? 1.374 7.726 3.021 1.00 91.00 95 ILE A C 1
ATOM 777 O O . ILE A 1 95 ? 0.610 6.987 2.401 1.00 91.00 95 ILE A O 1
ATOM 781 N N . GLU A 1 96 ? 1.303 7.871 4.341 1.00 91.62 96 GLU A N 1
ATOM 782 C CA . GLU A 1 96 ? 0.234 7.308 5.158 1.00 91.62 96 GLU A CA 1
ATOM 783 C C . GLU A 1 96 ? -0.823 8.375 5.435 1.00 91.62 96 GLU A C 1
ATOM 785 O O . GLU A 1 96 ? -0.539 9.452 5.968 1.00 91.62 96 GLU A O 1
ATOM 790 N N . TYR A 1 97 ? -2.069 8.041 5.123 1.00 91.06 97 TYR A N 1
ATOM 791 C CA . TYR A 1 97 ? -3.237 8.848 5.425 1.00 91.06 97 TY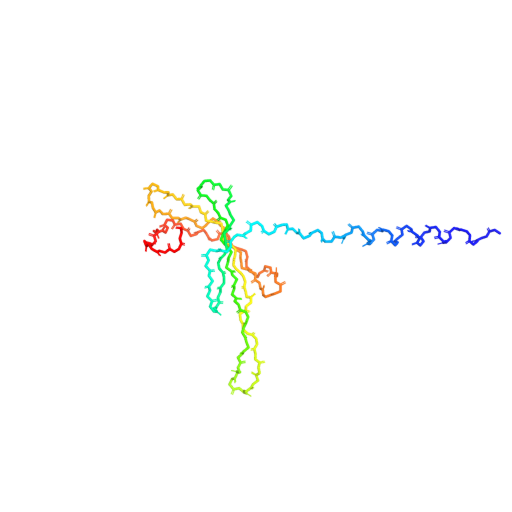R A CA 1
ATOM 792 C C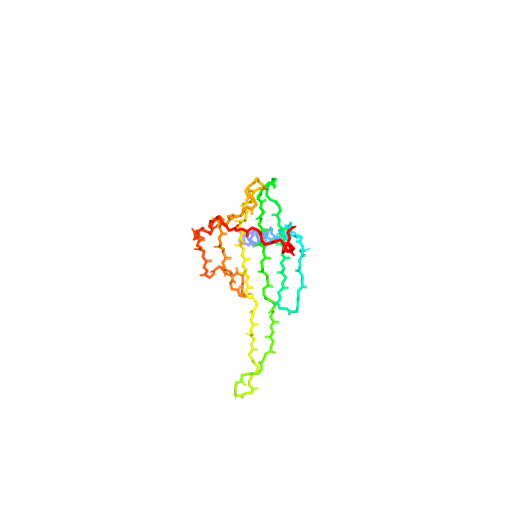 . TYR A 1 97 ? -4.056 8.209 6.544 1.00 91.06 97 TYR A C 1
ATOM 794 O O . TYR A 1 97 ? -4.277 6.994 6.600 1.00 91.06 97 TYR A O 1
ATOM 802 N N . GLY A 1 98 ? -4.572 9.059 7.422 1.00 89.75 98 GLY A N 1
ATOM 803 C CA . GLY A 1 98 ? -5.568 8.683 8.408 1.00 89.75 98 GLY A CA 1
ATOM 804 C C . GLY A 1 98 ? -6.920 8.376 7.785 1.00 89.75 98 GLY A C 1
ATOM 805 O O . GLY A 1 98 ? -7.175 8.637 6.611 1.00 89.75 98 GLY A O 1
ATOM 806 N N . ARG A 1 99 ? -7.845 7.887 8.617 1.00 87.44 99 ARG A N 1
ATOM 807 C CA . ARG A 1 99 ? -9.231 7.601 8.204 1.00 87.44 99 ARG A CA 1
ATOM 808 C C . ARG A 1 99 ? -9.971 8.811 7.637 1.00 87.44 99 ARG A C 1
ATOM 810 O O . ARG A 1 99 ? -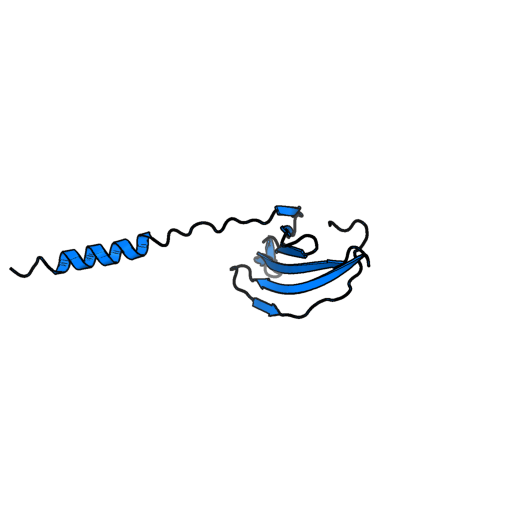10.866 8.660 6.819 1.00 87.44 99 ARG A O 1
ATOM 817 N N . ASN A 1 100 ? -9.594 10.008 8.063 1.00 88.06 100 ASN A N 1
ATOM 818 C CA . ASN A 1 100 ? -10.145 11.269 7.573 1.00 88.06 100 ASN A CA 1
ATOM 819 C C . ASN A 1 100 ? -9.499 11.751 6.261 1.00 88.06 100 ASN A C 1
ATOM 821 O O . ASN A 1 100 ? -9.766 12.875 5.848 1.00 88.06 100 ASN A O 1
ATOM 825 N N . GLY A 1 101 ? -8.612 10.960 5.650 1.00 83.62 101 GLY A N 1
ATOM 826 C CA . GLY A 1 101 ? -7.885 11.343 4.441 1.00 83.62 101 GLY A CA 1
ATOM 827 C C . GLY A 1 101 ? -6.797 12.395 4.669 1.00 83.62 101 GLY A C 1
ATOM 828 O O . GLY A 1 101 ? -6.211 12.870 3.703 1.00 83.62 101 GLY A O 1
ATOM 829 N N . LYS A 1 102 ? -6.496 12.769 5.921 1.00 88.81 102 LYS A N 1
ATOM 830 C CA . LYS A 1 102 ? -5.368 13.657 6.225 1.00 88.81 102 LYS A CA 1
ATOM 831 C C . LYS A 1 102 ? -4.079 12.848 6.266 1.00 88.81 102 LYS A C 1
ATOM 833 O O . LYS A 1 102 ? -4.057 11.775 6.870 1.00 88.81 102 LYS A O 1
ATOM 838 N N . ALA A 1 103 ? -3.017 13.361 5.652 1.00 87.44 103 ALA A N 1
ATOM 839 C CA . ALA A 1 103 ? -1.693 12.763 5.766 1.00 87.44 103 ALA A CA 1
ATOM 840 C C . ALA A 1 103 ? -1.266 12.761 7.245 1.00 87.44 103 ALA A C 1
ATOM 842 O O . ALA A 1 103 ? -1.320 13.796 7.908 1.00 87.44 103 ALA A O 1
ATOM 843 N N . ILE A 1 104 ? -0.909 11.587 7.763 1.00 87.06 104 ILE A N 1
ATOM 844 C CA . ILE A 1 104 ? -0.365 11.400 9.117 1.00 87.06 104 ILE A CA 1
ATOM 845 C C . ILE A 1 104 ? 1.159 11.342 9.045 1.00 87.06 104 ILE A C 1
ATOM 847 O O . ILE A 1 104 ? 1.842 11.871 9.917 1.00 87.06 104 ILE A O 1
ATOM 851 N N . LEU A 1 105 ? 1.683 10.707 7.997 1.00 79.38 105 LEU A N 1
ATOM 852 C CA . LEU A 1 105 ? 3.107 10.558 7.761 1.00 79.38 105 LEU A CA 1
ATOM 853 C C . LEU A 1 105 ? 3.361 10.716 6.264 1.00 79.38 105 LEU A C 1
ATOM 855 O O . LEU A 1 105 ? 2.779 9.997 5.456 1.00 79.38 105 LEU A O 1
ATOM 859 N N . SER A 1 106 ? 4.252 11.622 5.893 1.00 73.25 106 SER A N 1
ATOM 860 C CA . SER A 1 106 ? 4.878 11.619 4.574 1.00 73.25 106 SER A CA 1
ATOM 861 C C . SER A 1 106 ? 6.360 11.409 4.795 1.00 73.25 106 SER A C 1
ATOM 863 O O . SER A 1 106 ? 6.993 12.217 5.475 1.00 73.25 106 SER A O 1
ATOM 865 N N . SER A 1 107 ? 6.904 10.325 4.261 1.00 63.66 107 SER A N 1
ATOM 866 C CA . SER A 1 107 ? 8.328 10.071 4.366 1.00 63.66 107 SER A CA 1
ATOM 867 C C . SER A 1 107 ? 8.880 9.651 3.019 1.00 63.66 107 SER A C 1
ATOM 869 O O . SER A 1 107 ? 8.326 8.788 2.344 1.00 63.66 107 SER A O 1
ATOM 871 N N . GLN A 1 108 ? 10.014 10.238 2.657 1.00 60.00 108 GLN A N 1
ATOM 872 C CA . GLN A 1 108 ? 10.862 9.740 1.584 1.00 60.00 108 GLN A CA 1
ATOM 873 C 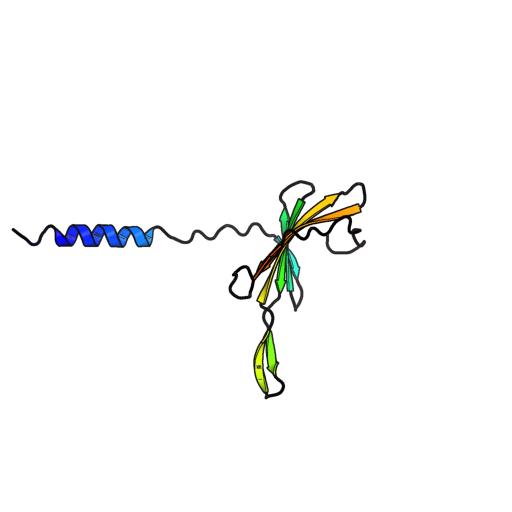C . GLN A 1 108 ? 11.780 8.632 2.120 1.00 60.00 108 GLN A C 1
ATOM 875 O O . GLN A 1 108 ? 12.941 8.617 1.743 1.00 60.00 108 GLN A O 1
ATOM 880 N N . ILE A 1 109 ? 11.337 7.759 3.043 1.00 61.47 109 ILE A N 1
ATOM 881 C CA . ILE A 1 109 ? 12.138 6.579 3.415 1.00 61.47 109 ILE A CA 1
ATOM 882 C C . ILE A 1 109 ? 12.068 5.647 2.217 1.00 61.47 109 ILE A C 1
ATOM 884 O O . ILE A 1 109 ? 11.035 4.999 2.017 1.00 61.47 109 ILE A O 1
ATOM 888 N N . PRO A 1 110 ? 13.109 5.596 1.385 1.00 62.53 110 PRO A N 1
ATOM 889 C CA . PRO A 1 110 ? 13.004 4.860 0.162 1.00 62.53 110 PRO A CA 1
ATOM 890 C C . PRO A 1 110 ? 13.396 3.421 0.481 1.00 62.53 110 PRO A C 1
ATOM 892 O O . PRO A 1 110 ? 14.471 3.154 1.022 1.00 62.53 110 PRO A O 1
ATOM 895 N N . ILE A 1 111 ? 12.503 2.486 0.185 1.00 73.62 111 ILE A N 1
ATOM 896 C CA . ILE A 1 111 ? 12.818 1.065 0.314 1.00 73.62 111 ILE A CA 1
ATOM 897 C C . ILE A 1 111 ? 13.431 0.646 -1.014 1.00 73.62 111 ILE A C 1
ATOM 899 O O . ILE A 1 111 ? 12.766 0.725 -2.044 1.00 73.62 111 ILE A O 1
ATOM 903 N N . TYR A 1 112 ? 14.700 0.250 -1.003 1.00 76.56 112 TYR A N 1
ATOM 904 C CA . TYR A 1 112 ? 15.443 -0.060 -2.221 1.00 76.56 112 TYR A CA 1
ATOM 905 C C . TYR A 1 112 ? 15.686 -1.554 -2.389 1.00 76.56 112 TYR A C 1
ATOM 907 O O . TYR A 1 112 ? 15.832 -2.287 -1.407 1.00 76.56 112 TYR A O 1
ATOM 915 N N . ASN A 1 113 ? 15.796 -1.957 -3.655 1.00 78.69 113 ASN A N 1
ATOM 916 C CA . ASN A 1 113 ? 16.313 -3.246 -4.096 1.00 78.69 113 ASN A CA 1
ATOM 917 C C . ASN A 1 113 ? 15.616 -4.444 -3.438 1.00 78.69 113 ASN A C 1
ATOM 919 O O . ASN A 1 113 ? 16.265 -5.395 -3.002 1.00 78.69 113 ASN A O 1
ATOM 923 N N . GLN A 1 114 ? 14.293 -4.363 -3.306 1.00 81.44 114 GLN A N 1
ATOM 924 C CA . GLN A 1 114 ? 13.514 -5.471 -2.775 1.00 81.44 114 GLN A CA 1
ATOM 925 C C . GLN A 1 114 ? 13.264 -6.482 -3.894 1.00 81.44 114 GLN A C 1
ATOM 927 O O . GLN A 1 114 ? 12.826 -6.073 -4.974 1.00 81.44 114 GLN A O 1
ATOM 932 N N . PRO A 1 115 ? 13.519 -7.779 -3.662 1.00 79.56 115 PRO A N 1
ATOM 933 C CA . PRO A 1 115 ? 13.220 -8.799 -4.650 1.00 79.56 115 PRO A CA 1
ATOM 934 C C . PRO A 1 115 ? 11.710 -8.888 -4.858 1.00 79.56 115 PRO A C 1
ATOM 936 O O . PRO A 1 115 ? 10.933 -8.886 -3.900 1.00 79.56 115 PRO A O 1
ATOM 939 N N . VAL A 1 116 ? 11.285 -8.999 -6.115 1.00 78.00 116 VAL A N 1
ATOM 940 C CA . VAL A 1 116 ? 9.899 -9.352 -6.421 1.00 78.00 116 VAL A CA 1
ATOM 941 C C . VAL A 1 116 ? 9.673 -10.793 -5.968 1.00 78.00 116 VAL A C 1
ATOM 943 O O . VAL A 1 116 ? 10.369 -11.707 -6.413 1.00 78.00 116 VAL A O 1
ATOM 946 N N . ILE A 1 117 ? 8.703 -11.008 -5.078 1.00 72.94 117 ILE A N 1
ATOM 947 C CA . ILE A 1 117 ? 8.320 -12.353 -4.642 1.00 72.94 117 ILE A CA 1
ATOM 948 C C . ILE A 1 117 ? 7.526 -12.999 -5.790 1.00 72.94 117 ILE A C 1
ATOM 950 O O . ILE A 1 117 ? 6.487 -12.454 -6.174 1.00 72.94 117 ILE A O 1
ATOM 954 N N . PRO A 1 118 ? 7.976 -14.126 -6.368 1.00 58.62 118 PRO A N 1
ATOM 955 C CA . PRO A 1 118 ? 7.220 -14.820 -7.409 1.00 58.62 118 PRO A CA 1
ATOM 956 C C . PRO A 1 118 ? 5.800 -15.149 -6.924 1.00 58.62 118 PRO A C 1
ATOM 958 O O . PRO A 1 118 ? 5.625 -15.492 -5.760 1.00 58.62 118 PRO A O 1
ATOM 961 N N . GLU A 1 119 ? 4.799 -15.005 -7.798 1.00 64.38 119 GLU A N 1
ATOM 962 C CA . GLU A 1 119 ? 3.359 -15.179 -7.496 1.00 64.38 119 GLU A CA 1
ATOM 963 C C . GLU A 1 119 ? 2.734 -14.132 -6.553 1.00 64.38 119 GLU A C 1
ATOM 965 O O . GLU A 1 119 ? 1.529 -14.174 -6.294 1.00 64.38 119 GLU A O 1
ATOM 970 N N . SER A 1 120 ? 3.504 -13.151 -6.068 1.00 60.47 120 SER A N 1
ATOM 971 C CA . SER A 1 120 ? 2.904 -11.966 -5.453 1.00 60.47 120 SER A CA 1
ATOM 972 C C . SER A 1 120 ? 2.189 -11.144 -6.527 1.00 60.47 120 SER A C 1
ATOM 974 O O . SER A 1 120 ? 2.660 -11.047 -7.657 1.00 60.47 120 SER A O 1
ATOM 976 N N . VAL A 1 121 ? 1.008 -10.616 -6.194 1.00 51.25 121 VAL A N 1
ATOM 977 C CA . VAL A 1 121 ? 0.151 -9.885 -7.137 1.00 51.25 121 VAL A CA 1
ATOM 978 C C . VAL A 1 121 ? 0.934 -8.706 -7.728 1.00 51.25 121 VAL A C 1
ATOM 980 O O . VAL A 1 121 ? 1.193 -7.726 -7.027 1.00 51.25 121 VAL A O 1
ATOM 983 N N . GLY A 1 122 ? 1.300 -8.826 -9.005 1.00 47.91 122 GLY A N 1
ATOM 984 C CA . GLY A 1 122 ? 2.022 -7.842 -9.809 1.00 47.91 122 GLY A CA 1
ATOM 985 C C . GLY A 1 122 ? 1.759 -8.074 -11.286 1.00 47.91 122 GLY A C 1
ATOM 986 O O . GLY A 1 122 ? 2.023 -9.206 -11.746 1.00 47.91 122 GLY A O 1
#

Secondary structure (DSSP, 8-state):
--SSHHHHHHHHHHHHHSS----------EEEEE-SSEEEEEEE-SSSEEEEEEEEPPEEEE-TTS-EEEE---EEEEEEEEETTTTEEEEEEEEEE-TTS-EEEEE---EEEEEPPTTS--